Protein AF-A0A2S9FX11-F1 (afdb_monomer)

Secondary structure (DSSP, 8-state):
--TT-HHHHHHHHHHHHT---TTS---S-EEE-S---GGGHHHHHHHHHTTS-TTS-EEE----SHHHHHHHHHTT--EE--S--

Nearest PDB structures (foldseek):
  4q8n-assembly1_A-2  TM=8.844E-01  e=2.273E-07  Zymomonas mobilis subsp. mobilis ZM4 = ATCC 31821
  4q8q-assembly1_A-2  TM=8.819E-01  e=2.428E-07  Zymomonas mobilis subsp. mobilis ZM4 = ATCC 31821
  5i03-assembly1_A-2  TM=8.853E-01  e=3.378E-07  Zymomonas mobilis subsp. mobilis ZM4 = ATCC 31821
  2pot-assembly1_A-2  TM=8.870E-01  e=1.266E-06  Zymomonas mobilis
  3bll-assembly1_A-2  TM=9.072E-01  e=2.619E-06  Zymomonas mobilis

Foldseek 3Di:
DQALDLVSLLVVLLVQVPDADPVRDGDQAEEDDDDDDLVRLLVSLLSNQVNHDLNHAYEYEEDADPVSVVSNVVSPHDHYDYPHD

Radius of gyration: 12.81 Å; Cα contacts (8 Å, |Δi|>4): 131; chains: 1; bounding box: 21×23×39 Å

Structure (mmCIF, N/CA/C/O backbone):
data_AF-A0A2S9FX11-F1
#
_entry.id   AF-A0A2S9FX11-F1
#
loop_
_atom_site.group_PDB
_atom_site.id
_atom_site.type_symbol
_atom_site.label_atom_id
_atom_site.label_alt_id
_atom_site.label_comp_id
_atom_site.label_asym_id
_atom_site.label_entity_id
_atom_site.label_seq_id
_atom_site.pdbx_PDB_ins_code
_atom_site.Cartn_x
_atom_site.Cartn_y
_atom_site.Cartn_z
_atom_site.occupancy
_atom_site.B_iso_or_equiv
_atom_site.auth_seq_id
_atom_site.auth_comp_id
_atom_site.auth_asym_id
_atom_site.auth_atom_id
_atom_site.pdbx_PDB_model_num
ATOM 1 N N . GLN A 1 1 ? 0.854 8.540 -1.429 1.00 80.75 1 GLN A N 1
ATOM 2 C CA . GLN A 1 1 ? 0.776 9.077 -0.046 1.00 80.75 1 GLN A CA 1
ATOM 3 C C . GLN A 1 1 ? -0.345 10.112 0.009 1.00 80.75 1 GLN A C 1
ATOM 5 O O . GLN A 1 1 ? -0.607 10.725 -1.012 1.00 80.75 1 GLN A O 1
ATOM 10 N N . GLY A 1 2 ? -1.006 10.290 1.154 1.00 91.88 2 GLY A N 1
ATOM 11 C CA . GLY A 1 2 ? -2.202 11.143 1.293 1.00 91.88 2 GLY A CA 1
ATOM 12 C C . 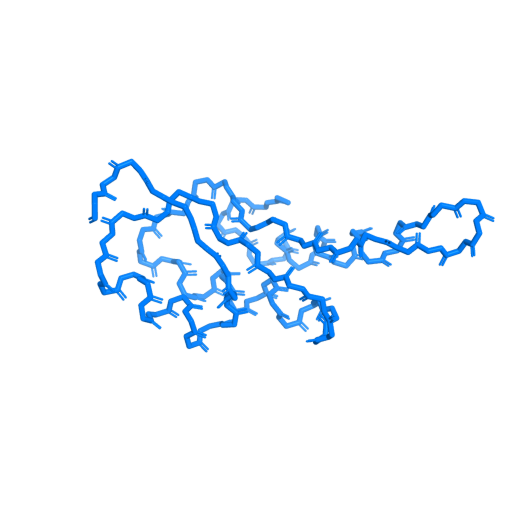GLY A 1 2 ? -2.701 11.260 2.739 1.00 91.88 2 GLY A C 1
ATOM 13 O O . GLY A 1 2 ? -3.857 11.589 2.969 1.00 91.88 2 GLY A O 1
ATOM 14 N N . ALA A 1 3 ? -1.833 10.945 3.713 1.00 91.38 3 ALA A N 1
ATOM 15 C CA . ALA A 1 3 ? -2.149 10.890 5.143 1.00 91.38 3 ALA A CA 1
ATOM 16 C C . ALA A 1 3 ? -3.486 10.169 5.423 1.00 91.38 3 ALA A C 1
ATOM 18 O O . ALA A 1 3 ? -3.649 9.022 5.002 1.00 91.38 3 ALA A O 1
ATOM 19 N N . GLN A 1 4 ? -4.414 10.838 6.106 1.00 91.62 4 GLN A N 1
ATOM 20 C CA . GLN A 1 4 ? -5.722 10.319 6.518 1.00 91.62 4 GLN A CA 1
ATOM 21 C C . GLN A 1 4 ? -6.854 10.709 5.546 1.00 91.62 4 GLN A C 1
ATOM 23 O O . GLN A 1 4 ? -8.025 10.501 5.846 1.00 91.62 4 GLN A O 1
ATOM 28 N N . TYR A 1 5 ? -6.524 11.326 4.407 1.00 94.25 5 TYR A N 1
ATOM 29 C CA . TYR A 1 5 ? -7.498 11.950 3.513 1.00 94.25 5 TYR A CA 1
ATOM 30 C C . TYR A 1 5 ? -7.792 11.041 2.316 1.00 94.25 5 TYR A C 1
ATOM 32 O O . TYR A 1 5 ? -6.885 10.700 1.552 1.00 94.25 5 TYR A O 1
ATOM 40 N N . GLU A 1 6 ? -9.053 10.631 2.164 1.00 95.62 6 GLU A N 1
ATOM 41 C CA . GLU A 1 6 ? -9.484 9.696 1.115 1.00 95.62 6 GLU A CA 1
ATOM 42 C C . GLU A 1 6 ? -9.180 10.216 -0.292 1.00 95.62 6 GLU A C 1
ATOM 44 O O . GLU A 1 6 ? -8.608 9.500 -1.114 1.00 95.62 6 GLU A O 1
ATOM 49 N N . ASP A 1 7 ? -9.531 11.471 -0.561 1.00 98.00 7 ASP A N 1
ATOM 50 C CA . ASP A 1 7 ? -9.327 12.124 -1.850 1.00 98.00 7 ASP A CA 1
ATOM 51 C C . ASP A 1 7 ? -7.845 12.127 -2.243 1.00 98.00 7 ASP A C 1
ATOM 53 O O . ASP A 1 7 ? -7.493 11.689 -3.341 1.00 98.00 7 ASP A O 1
ATOM 57 N N . LEU A 1 8 ? -6.965 12.510 -1.314 1.00 97.25 8 LEU A N 1
ATOM 58 C CA . LEU A 1 8 ? -5.521 12.516 -1.541 1.00 97.25 8 LEU A CA 1
ATOM 59 C C . LEU A 1 8 ? -4.958 11.099 -1.697 1.00 97.25 8 LEU A C 1
ATOM 61 O O . LEU A 1 8 ? -4.058 10.878 -2.509 1.00 97.25 8 LEU A O 1
ATOM 65 N N . ARG A 1 9 ? -5.474 10.117 -0.945 1.00 97.00 9 ARG A N 1
ATOM 66 C CA . ARG A 1 9 ? -5.067 8.707 -1.064 1.00 97.00 9 ARG A CA 1
ATOM 67 C C . ARG A 1 9 ? -5.419 8.140 -2.435 1.00 97.00 9 ARG A C 1
ATOM 69 O O . ARG A 1 9 ? -4.538 7.571 -3.080 1.00 97.00 9 ARG A O 1
ATOM 76 N N . ARG A 1 10 ? -6.657 8.340 -2.894 1.00 98.00 10 ARG A N 1
ATOM 77 C CA . ARG A 1 10 ? -7.119 7.886 -4.213 1.00 98.00 10 ARG A CA 1
ATOM 78 C C . ARG A 1 10 ? -6.387 8.598 -5.341 1.00 98.00 10 ARG A C 1
ATOM 80 O O . ARG A 1 10 ? -5.920 7.945 -6.268 1.00 98.00 10 ARG A O 1
ATOM 87 N N . GLN A 1 11 ? -6.225 9.919 -5.241 1.00 98.38 11 GLN A N 1
ATOM 88 C CA . GLN A 1 11 ? -5.476 10.697 -6.227 1.00 98.38 11 GLN A CA 1
ATOM 89 C C . GLN A 1 11 ? -4.037 10.187 -6.357 1.00 98.38 11 GLN A C 1
ATOM 91 O O . GLN A 1 11 ? -3.552 9.988 -7.469 1.00 98.38 11 GLN A O 1
ATOM 96 N N . ALA A 1 12 ? -3.362 9.940 -5.233 1.00 97.56 12 ALA A N 1
ATOM 97 C CA . ALA A 1 12 ? -2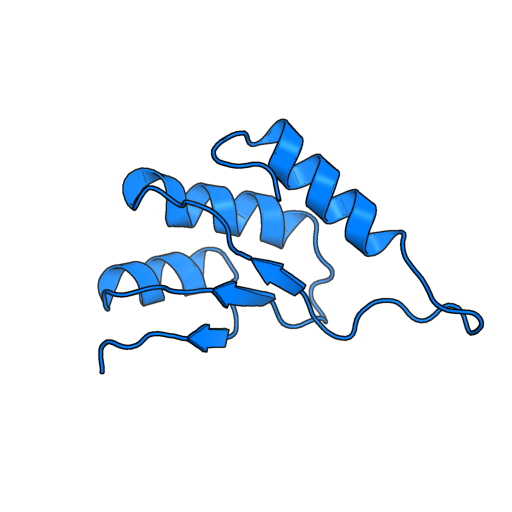.005 9.414 -5.254 1.00 97.56 12 ALA A CA 1
ATOM 98 C C . ALA A 1 12 ? -1.933 7.996 -5.838 1.00 97.56 12 ALA A C 1
ATOM 100 O O . ALA A 1 12 ? -0.996 7.709 -6.575 1.00 97.56 12 ALA A O 1
ATOM 101 N N . ALA A 1 13 ? -2.895 7.120 -5.526 1.00 97.75 13 ALA A N 1
ATOM 102 C CA . ALA A 1 13 ? -2.944 5.768 -6.080 1.00 97.75 13 ALA A CA 1
ATOM 103 C C . ALA A 1 13 ? -3.108 5.795 -7.608 1.00 97.75 13 ALA A C 1
ATOM 105 O O . ALA A 1 13 ? -2.277 5.229 -8.312 1.00 97.75 13 ALA A O 1
ATOM 106 N N . ARG A 1 14 ? -4.086 6.553 -8.122 1.00 98.12 14 ARG A N 1
ATOM 107 C CA . ARG A 1 14 ? -4.294 6.736 -9.570 1.00 98.12 14 ARG A CA 1
ATOM 108 C C . ARG A 1 14 ? -3.052 7.289 -10.261 1.00 98.12 14 ARG A C 1
ATOM 110 O O . ARG A 1 14 ? -2.599 6.721 -11.248 1.00 98.12 14 ARG A O 1
ATOM 117 N N . GLY A 1 15 ? -2.437 8.325 -9.689 1.00 98.12 15 GLY A N 1
ATOM 118 C CA . GLY A 1 15 ? -1.210 8.900 -10.241 1.00 98.12 15 GLY A CA 1
ATOM 119 C C . GLY A 1 15 ? -0.058 7.893 -10.335 1.00 98.12 15 GLY A C 1
ATOM 120 O O . GLY A 1 15 ? 0.713 7.945 -11.284 1.00 98.12 15 GLY A O 1
ATOM 121 N N . LEU A 1 16 ? 0.047 6.937 -9.403 1.00 97.50 16 LEU A N 1
ATOM 122 C CA . LEU A 1 16 ? 1.048 5.867 -9.490 1.00 97.50 16 LEU A CA 1
ATOM 123 C C . LEU A 1 16 ? 0.754 4.870 -10.620 1.00 97.50 16 LEU A C 1
ATOM 125 O O . LEU A 1 16 ? 1.696 4.340 -11.201 1.00 97.50 16 LEU A O 1
ATOM 129 N N . THR A 1 17 ? -0.518 4.612 -10.935 1.00 96.75 17 THR A N 1
ATOM 130 C CA . THR A 1 17 ? -0.901 3.713 -12.042 1.00 96.75 17 THR A CA 1
ATOM 131 C C . THR A 1 17 ? -0.646 4.310 -13.427 1.00 96.75 17 THR A C 1
ATOM 133 O O . THR A 1 17 ? -0.515 3.569 -14.394 1.00 96.75 17 THR A O 1
ATOM 136 N N . GLU A 1 18 ? -0.533 5.637 -13.523 1.00 97.50 18 GLU A N 1
ATOM 137 C CA . GLU A 1 18 ? -0.240 6.349 -14.774 1.00 97.50 18 GLU A CA 1
ATOM 138 C C . GLU A 1 18 ? 1.262 6.388 -15.110 1.00 97.50 18 GLU A C 1
ATOM 140 O O . GLU A 1 18 ? 1.639 6.719 -16.235 1.00 97.50 18 GLU A O 1
ATOM 145 N N . ILE A 1 19 ? 2.134 6.064 -14.150 1.00 97.69 19 ILE A N 1
ATOM 146 C CA . ILE A 1 19 ? 3.586 6.079 -14.344 1.00 97.69 19 ILE A CA 1
ATOM 147 C C . ILE A 1 19 ? 4.023 4.777 -15.013 1.00 97.69 19 ILE A C 1
ATOM 149 O O . ILE A 1 19 ? 3.796 3.688 -14.486 1.00 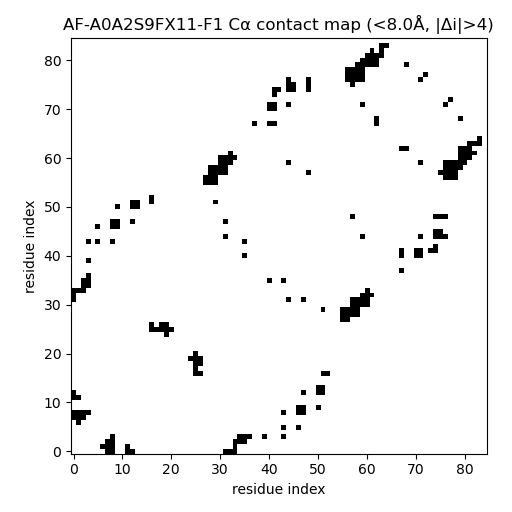97.69 19 ILE A O 1
ATOM 153 N N . VAL A 1 20 ? 4.719 4.914 -16.140 1.00 97.62 20 VAL A N 1
ATOM 154 C CA . VAL A 1 20 ? 5.303 3.807 -16.901 1.00 97.62 20 VAL A CA 1
ATOM 155 C C . VAL A 1 20 ? 6.737 4.125 -17.323 1.00 97.62 20 VAL A C 1
ATOM 157 O O . VAL A 1 20 ? 7.126 5.294 -17.412 1.00 97.62 20 VAL A O 1
ATOM 160 N N . ASP A 1 21 ? 7.527 3.087 -17.575 1.00 96.88 21 ASP A N 1
ATOM 161 C CA . ASP A 1 21 ? 8.856 3.200 -18.170 1.00 96.88 21 ASP A CA 1
ATOM 162 C C . ASP A 1 21 ? 8.810 3.403 -19.701 1.00 96.88 21 ASP A C 1
ATOM 164 O O . ASP A 1 21 ? 7.756 3.630 -20.300 1.00 96.88 21 ASP A O 1
ATOM 168 N N . ALA A 1 22 ? 9.977 3.355 -20.353 1.00 96.94 22 ALA A N 1
ATOM 169 C CA . ALA A 1 22 ? 10.100 3.554 -21.800 1.00 96.94 22 ALA A CA 1
ATOM 170 C C . ALA A 1 22 ? 9.423 2.452 -22.638 1.00 96.94 22 ALA A C 1
ATOM 172 O O . ALA A 1 22 ? 9.054 2.709 -23.786 1.00 96.94 22 ALA A O 1
ATOM 173 N N . ASP A 1 23 ? 9.244 1.263 -22.063 1.00 97.00 23 ASP A N 1
ATOM 174 C CA . ASP A 1 23 ? 8.606 0.104 -22.687 1.00 97.00 23 ASP A CA 1
ATOM 175 C C . ASP A 1 23 ? 7.111 0.008 -22.317 1.00 97.00 23 ASP A C 1
ATOM 177 O O . ASP A 1 23 ? 6.420 -0.950 -22.680 1.00 97.00 23 ASP A O 1
ATOM 181 N N . GLY A 1 24 ? 6.587 1.016 -21.610 1.00 95.75 24 GLY A N 1
ATOM 182 C CA . GLY A 1 24 ? 5.193 1.098 -21.191 1.00 95.75 24 GLY A CA 1
ATOM 183 C C . GLY A 1 24 ? 4.852 0.213 -19.992 1.00 95.75 24 GLY A C 1
ATOM 184 O O . GLY A 1 24 ? 3.671 -0.037 -19.753 1.00 95.75 24 GLY A O 1
ATOM 185 N N . GLN A 1 25 ? 5.845 -0.275 -19.244 1.00 95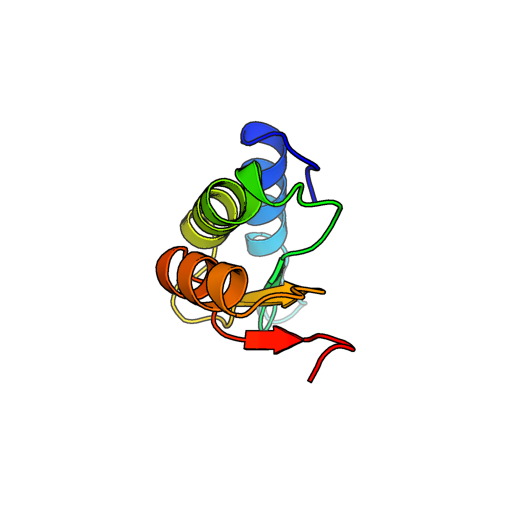.56 25 GLN A N 1
ATOM 186 C CA . GLN A 1 25 ? 5.619 -1.079 -18.046 1.00 95.56 25 GLN A CA 1
ATOM 187 C C . GLN A 1 25 ? 5.467 -0.187 -16.812 1.00 95.56 25 GLN A C 1
ATOM 189 O O . GLN A 1 25 ? 6.270 0.715 -16.572 1.00 95.56 25 GLN A O 1
ATOM 194 N N . GLY A 1 26 ? 4.416 -0.438 -16.031 1.00 96.75 26 GLY A N 1
ATOM 195 C CA . GLY A 1 26 ? 4.209 0.195 -14.729 1.00 96.75 26 GLY A CA 1
ATOM 196 C C . GLY A 1 26 ? 4.993 -0.498 -13.612 1.00 96.75 26 GLY A C 1
ATOM 197 O O . GLY A 1 26 ? 5.782 -1.410 -13.847 1.00 96.75 26 GLY A O 1
ATOM 198 N N . PHE A 1 27 ? 4.738 -0.093 -12.369 1.00 97.56 27 PHE A N 1
ATOM 199 C CA . PHE A 1 27 ? 5.356 -0.727 -11.205 1.00 97.56 27 PHE A CA 1
ATOM 200 C C . PHE A 1 27 ? 4.979 -2.214 -11.064 1.00 97.56 27 PHE A C 1
ATOM 202 O O . PHE A 1 27 ? 3.867 -2.646 -11.382 1.00 97.56 27 PHE A O 1
ATOM 209 N N . ASP A 1 28 ? 5.902 -2.999 -10.507 1.00 97.44 28 ASP A N 1
ATOM 210 C CA . ASP A 1 28 ? 5.677 -4.416 -10.192 1.00 97.44 28 ASP A CA 1
ATOM 211 C C . ASP A 1 28 ? 4.836 -4.635 -8.931 1.00 97.44 28 ASP A C 1
ATOM 213 O O . ASP A 1 28 ? 4.376 -5.745 -8.689 1.00 97.44 28 ASP A O 1
ATOM 217 N N . GLY A 1 29 ? 4.620 -3.588 -8.137 1.00 97.56 29 GLY A N 1
ATOM 218 C CA . GLY A 1 29 ? 3.845 -3.619 -6.904 1.00 97.56 29 GLY A CA 1
ATOM 219 C C . GLY A 1 29 ? 3.788 -2.246 -6.246 1.00 97.56 29 GLY A C 1
ATOM 220 O O . GLY A 1 29 ? 4.510 -1.323 -6.632 1.00 97.56 29 GLY A O 1
ATOM 221 N N . TYR A 1 30 ? 2.932 -2.110 -5.237 1.00 98.00 30 TYR A N 1
ATOM 222 C CA . TYR A 1 30 ? 2.628 -0.820 -4.625 1.00 98.00 30 TYR A CA 1
ATOM 223 C C . TYR A 1 30 ? 2.741 -0.873 -3.104 1.00 98.00 30 TYR A C 1
ATOM 225 O O . TYR A 1 30 ? 2.115 -1.698 -2.443 1.00 98.00 30 TYR A O 1
ATOM 233 N N . GLY A 1 31 ? 3.519 0.051 -2.539 1.00 96.31 31 GLY A N 1
ATOM 234 C CA . GLY A 1 31 ? 3.625 0.235 -1.093 1.00 96.31 31 GLY A CA 1
ATOM 235 C C . GLY A 1 31 ? 2.522 1.142 -0.543 1.00 96.31 31 GLY A C 1
ATOM 236 O O . GLY A 1 31 ? 2.361 2.283 -0.985 1.00 96.31 31 GLY A O 1
ATOM 237 N N . ILE A 1 32 ? 1.807 0.671 0.473 1.00 94.62 32 ILE A N 1
ATOM 238 C CA . ILE A 1 32 ? 0.830 1.431 1.251 1.00 94.62 32 ILE A CA 1
ATOM 239 C C . ILE A 1 32 ? 1.491 1.791 2.579 1.00 94.62 32 ILE A C 1
ATOM 241 O O . ILE A 1 32 ? 1.731 0.937 3.419 1.00 94.62 32 ILE A O 1
ATOM 245 N N . GLY A 1 33 ? 1.816 3.066 2.773 1.00 89.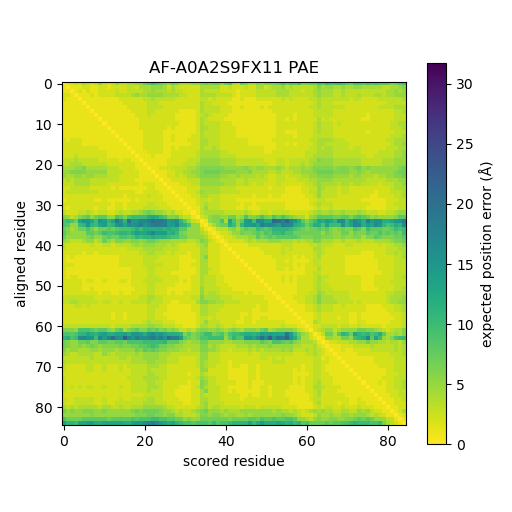81 33 GLY A N 1
ATOM 246 C CA . GLY A 1 33 ? 2.447 3.536 4.008 1.00 89.81 33 GLY A CA 1
ATOM 247 C C . GLY A 1 33 ? 2.056 4.965 4.351 1.00 89.81 33 GLY A C 1
ATOM 248 O O . GLY A 1 33 ? 1.210 5.566 3.684 1.00 89.81 33 GLY A O 1
ATOM 249 N N . GLY A 1 34 ? 2.733 5.534 5.349 1.00 80.94 34 GLY A N 1
ATOM 250 C CA . GLY A 1 34 ? 2.488 6.886 5.865 1.00 80.94 34 GLY A CA 1
ATOM 251 C C . GLY A 1 34 ? 1.405 6.906 6.939 1.00 80.94 34 GLY A C 1
ATOM 252 O O . GLY A 1 34 ? 0.385 6.254 6.758 1.00 80.94 34 GLY A O 1
ATOM 253 N N . ALA A 1 35 ? 1.663 7.653 8.022 1.00 59.75 35 ALA A N 1
ATOM 254 C CA . ALA A 1 35 ? 0.966 7.629 9.314 1.00 59.75 35 ALA A CA 1
ATOM 255 C C . ALA A 1 35 ? -0.514 7.218 9.233 1.00 59.75 35 ALA A C 1
ATOM 257 O O . ALA A 1 35 ? -1.391 8.032 8.939 1.00 59.75 35 ALA A O 1
ATOM 258 N N . LEU A 1 36 ? -0.744 5.931 9.485 1.00 68.62 36 LEU A N 1
ATOM 259 C CA . LEU A 1 36 ? -2.053 5.332 9.667 1.00 68.62 36 LEU A CA 1
ATOM 260 C C . LEU A 1 36 ? -2.316 5.345 11.169 1.00 68.62 36 LEU A C 1
ATOM 262 O O . LEU A 1 36 ? -1.660 4.642 11.933 1.00 68.62 36 LEU A O 1
ATOM 266 N N . GLU A 1 37 ? -3.256 6.165 11.616 1.00 74.12 37 GLU A N 1
ATOM 267 C CA . GLU A 1 37 ? -3.886 5.884 12.908 1.00 74.12 37 GLU A CA 1
ATOM 268 C C . GLU A 1 37 ? -4.623 4.554 12.766 1.00 74.12 37 GLU A C 1
ATOM 270 O O . GLU A 1 37 ? -5.329 4.360 11.776 1.00 74.12 37 GLU A O 1
ATOM 275 N N . LYS A 1 38 ? -4.484 3.650 13.742 1.00 72.44 38 LYS A N 1
ATOM 276 C CA . LYS A 1 38 ? -5.088 2.306 13.681 1.00 72.44 38 LYS A CA 1
ATOM 277 C C . LYS A 1 38 ? -6.553 2.305 13.259 1.00 72.44 38 LYS A C 1
ATOM 279 O O . LYS A 1 38 ? -6.967 1.477 12.461 1.00 72.44 38 LYS A O 1
ATOM 284 N N . GLN A 1 39 ? -7.321 3.270 13.763 1.00 79.31 39 GLN A N 1
ATOM 285 C CA . GLN A 1 39 ? -8.754 3.399 13.482 1.00 79.31 39 GLN A CA 1
ATOM 286 C C . GLN A 1 39 ? -9.059 3.580 11.986 1.00 79.31 39 GLN A C 1
ATOM 288 O O . GLN A 1 39 ? -10.139 3.213 11.534 1.00 79.31 39 GLN A O 1
ATOM 293 N N . ASN A 1 40 ? -8.101 4.098 11.216 1.00 86.06 40 ASN A N 1
ATOM 294 C CA . ASN A 1 40 ? -8.252 4.391 9.796 1.00 86.06 40 ASN A CA 1
ATOM 295 C C . ASN A 1 40 ? -7.464 3.431 8.899 1.00 86.06 40 ASN A C 1
ATOM 297 O O . ASN A 1 40 ? -7.463 3.615 7.682 1.00 86.06 40 ASN A O 1
ATOM 301 N N . LEU A 1 41 ? -6.812 2.407 9.461 1.00 89.94 41 LEU A N 1
ATOM 302 C CA . LEU A 1 41 ? -5.983 1.479 8.697 1.00 89.94 41 LEU A CA 1
ATOM 303 C C . LEU A 1 41 ? -6.794 0.785 7.596 1.00 89.94 41 LEU A C 1
ATOM 305 O O . LEU A 1 41 ? -6.484 0.956 6.419 1.00 89.94 41 LEU A O 1
ATOM 309 N N . ALA A 1 42 ? -7.860 0.067 7.959 1.00 91.44 42 ALA A N 1
ATOM 310 C CA . ALA A 1 42 ? -8.667 -0.675 6.990 1.00 91.44 42 ALA A CA 1
ATOM 311 C C . ALA A 1 42 ? -9.348 0.233 5.941 1.00 91.44 42 ALA A C 1
ATOM 313 O O . ALA A 1 42 ? -9.218 -0.061 4.752 1.00 91.44 42 ALA A O 1
ATOM 314 N N . PRO A 1 43 ? -9.984 1.370 6.306 1.00 93.88 43 PRO A N 1
ATOM 315 C CA . PRO A 1 43 ? -10.508 2.312 5.317 1.00 93.88 43 PRO A CA 1
ATOM 316 C C . PRO A 1 43 ? -9.449 2.806 4.327 1.00 93.88 43 PRO A C 1
ATOM 318 O O . PRO A 1 43 ? -9.679 2.772 3.121 1.00 93.88 43 PRO A O 1
ATOM 321 N N . ILE A 1 44 ? -8.266 3.208 4.805 1.00 94.50 44 ILE A N 1
ATOM 322 C CA . ILE A 1 44 ? -7.207 3.731 3.934 1.00 94.50 44 ILE A CA 1
ATOM 323 C C . ILE A 1 44 ? -6.657 2.649 3.009 1.00 94.50 44 ILE A C 1
ATOM 325 O O . ILE A 1 44 ? -6.455 2.916 1.821 1.00 94.50 44 ILE A O 1
ATOM 329 N N . VAL A 1 45 ? -6.423 1.441 3.528 1.00 95.12 45 VAL A N 1
ATOM 330 C CA . VAL A 1 45 ? -5.994 0.299 2.713 1.00 95.12 45 VAL A CA 1
ATOM 331 C C . VAL A 1 45 ? -7.044 0.002 1.648 1.00 95.12 45 VAL A C 1
ATOM 333 O O . VAL A 1 45 ? -6.676 -0.134 0.486 1.00 95.12 45 VAL A O 1
ATOM 336 N N . GLY A 1 46 ? -8.331 0.004 1.996 1.00 96.25 46 GLY A N 1
ATOM 337 C CA . GLY A 1 46 ? -9.419 -0.226 1.046 1.00 96.25 46 GLY A CA 1
ATOM 338 C C . GLY A 1 46 ? -9.498 0.845 -0.044 1.00 96.25 46 GLY A C 1
ATOM 339 O O . GLY A 1 46 ? -9.585 0.520 -1.228 1.00 96.25 46 GLY A O 1
ATOM 340 N N . TRP A 1 47 ? -9.402 2.128 0.320 1.00 97.25 47 TRP A N 1
ATOM 341 C CA . TRP A 1 47 ? -9.403 3.224 -0.655 1.00 97.25 47 TRP A CA 1
ATOM 342 C C . TRP A 1 47 ? -8.257 3.096 -1.646 1.00 97.25 47 TRP A C 1
ATOM 344 O O . TRP A 1 47 ? -8.484 3.193 -2.8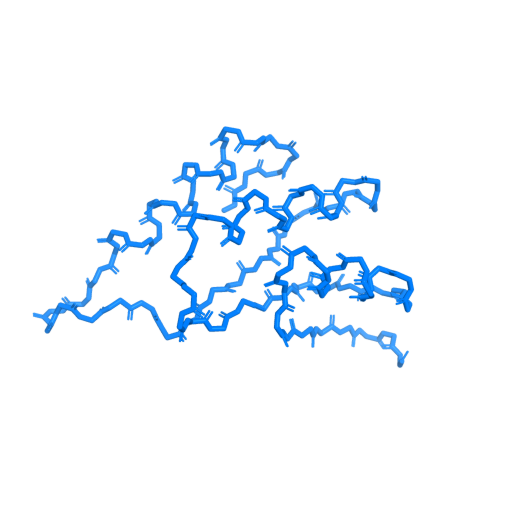47 1.00 97.25 47 TRP A O 1
ATOM 354 N N . VAL A 1 48 ? -7.040 2.851 -1.154 1.00 96.94 48 VAL A N 1
ATOM 355 C CA . VAL A 1 48 ? -5.864 2.697 -2.013 1.00 96.94 48 VAL A CA 1
ATOM 356 C C . VAL A 1 48 ? -5.995 1.441 -2.870 1.00 96.94 48 VAL A C 1
ATOM 358 O O . VAL A 1 48 ? -5.863 1.532 -4.084 1.00 96.94 48 VAL A O 1
ATOM 361 N N . SER A 1 49 ? -6.319 0.295 -2.271 1.00 96.44 49 SER A N 1
ATOM 362 C CA . SER A 1 49 ? -6.405 -0.991 -2.973 1.00 96.44 49 SER A CA 1
ATOM 363 C C . SER A 1 49 ? -7.463 -0.990 -4.074 1.00 96.44 49 SER A C 1
ATOM 365 O O . SER A 1 49 ? -7.238 -1.611 -5.105 1.00 96.44 49 SER A O 1
ATOM 367 N N . SER A 1 50 ? -8.567 -0.251 -3.901 1.00 97.38 50 SER A N 1
ATOM 368 C CA . SER A 1 50 ? -9.621 -0.119 -4.922 1.00 97.38 50 SER A CA 1
ATOM 369 C C . SER A 1 50 ? -9.202 0.652 -6.179 1.00 97.38 50 SER A C 1
ATOM 371 O O . SER A 1 50 ? -9.873 0.562 -7.201 1.00 97.38 50 SER A O 1
ATOM 373 N N . GLU A 1 51 ? -8.121 1.428 -6.103 1.00 98.00 51 GLU A N 1
ATOM 374 C CA . GLU A 1 51 ? -7.594 2.217 -7.223 1.00 98.00 51 GLU A CA 1
ATOM 375 C C . GLU A 1 51 ? -6.382 1.545 -7.886 1.00 98.00 51 GLU A C 1
ATOM 377 O O . GLU A 1 51 ? -5.882 2.045 -8.892 1.00 98.00 51 GLU A O 1
ATOM 382 N N . LEU A 1 52 ? -5.874 0.451 -7.310 1.00 97.69 52 LEU A N 1
ATOM 383 C CA . LEU A 1 52 ? -4.690 -0.252 -7.793 1.00 97.69 52 LEU A CA 1
ATOM 384 C C . LEU A 1 52 ? -5.074 -1.488 -8.626 1.00 97.69 52 LEU A C 1
ATOM 386 O O . LEU A 1 52 ? -6.121 -2.087 -8.378 1.00 97.69 52 LEU A O 1
ATOM 390 N N . PRO A 1 53 ? -4.230 -1.905 -9.588 1.00 96.69 53 PRO A N 1
ATOM 391 C CA . PRO A 1 53 ? -4.463 -3.117 -10.370 1.00 96.69 53 PRO A CA 1
ATOM 392 C C . PRO A 1 53 ? -4.550 -4.370 -9.487 1.00 96.69 53 PRO A C 1
ATOM 394 O O . PRO A 1 53 ? -3.714 -4.570 -8.606 1.00 96.69 53 PRO A O 1
ATOM 397 N N . GLU A 1 54 ? -5.538 -5.232 -9.741 1.00 96.12 54 GLU A N 1
ATOM 398 C CA . GLU A 1 54 ? -5.757 -6.462 -8.960 1.00 96.12 54 GLU A CA 1
ATOM 399 C C . GLU A 1 54 ? -4.638 -7.501 -9.128 1.00 96.12 54 GLU A C 1
ATOM 401 O O . GLU A 1 54 ? -4.443 -8.347 -8.258 1.00 96.12 54 GLU A O 1
ATOM 406 N N . ASP A 1 55 ? -3.898 -7.447 -10.235 1.00 96.12 55 ASP A N 1
ATOM 407 C CA . ASP A 1 55 ? -2.808 -8.363 -10.573 1.00 96.12 55 ASP A CA 1
ATOM 408 C C . ASP A 1 55 ? -1.447 -7.932 -10.001 1.00 96.12 55 ASP A C 1
ATOM 410 O O . ASP A 1 55 ? -0.432 -8.588 -10.256 1.00 96.12 55 ASP A O 1
ATOM 414 N N . LYS A 1 56 ? -1.405 -6.841 -9.223 1.00 97.69 56 LYS A N 1
ATOM 415 C CA . 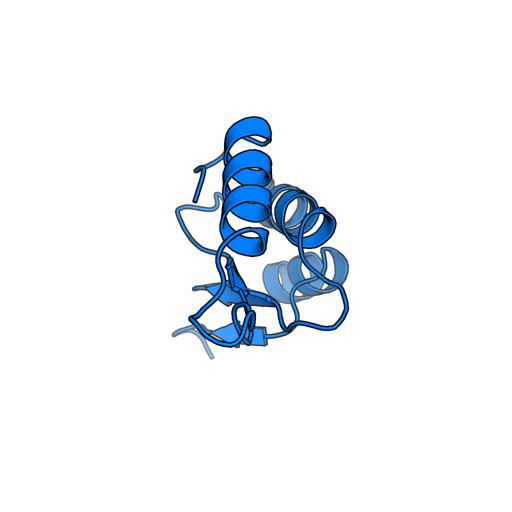LYS A 1 56 ? -0.181 -6.295 -8.631 1.00 97.69 56 LYS A CA 1
ATOM 416 C C . LYS A 1 56 ? -0.218 -6.382 -7.100 1.00 97.69 56 LYS A C 1
ATOM 418 O O . LYS A 1 56 ? -1.200 -5.965 -6.489 1.00 97.69 56 LYS A O 1
ATOM 423 N N . PRO A 1 57 ? 0.858 -6.865 -6.452 1.00 97.88 57 PRO A N 1
ATOM 424 C CA . PRO A 1 57 ? 0.920 -6.971 -5.002 1.00 97.88 57 PRO A CA 1
ATOM 425 C C . PRO A 1 57 ? 0.902 -5.598 -4.320 1.00 97.88 57 PRO A C 1
ATOM 427 O O . PRO A 1 57 ? 1.585 -4.653 -4.734 1.00 97.88 57 PRO A O 1
ATOM 430 N N . ARG A 1 58 ? 0.163 -5.523 -3.214 1.00 97.75 58 ARG A N 1
ATOM 431 C CA . ARG A 1 58 ? 0.033 -4.366 -2.325 1.00 97.75 58 ARG A CA 1
ATOM 432 C C . ARG A 1 58 ? 0.731 -4.667 -1.003 1.00 97.75 58 ARG A C 1
ATOM 434 O O . ARG A 1 58 ? 0.336 -5.569 -0.265 1.00 97.75 58 ARG A O 1
ATOM 441 N N . HIS A 1 59 ? 1.792 -3.925 -0.711 1.00 96.38 59 HIS A N 1
ATOM 442 C CA . HIS A 1 59 ? 2.606 -4.104 0.488 1.00 96.38 59 HIS A CA 1
ATOM 443 C C . HIS A 1 59 ? 2.240 -3.064 1.544 1.00 96.38 59 HIS A C 1
ATOM 445 O O . HIS A 1 59 ? 2.443 -1.871 1.320 1.00 96.38 59 HIS A O 1
ATOM 451 N N . LEU A 1 60 ? 1.705 -3.488 2.686 1.00 94.06 60 LEU A N 1
ATOM 452 C CA . LEU A 1 60 ? 1.376 -2.590 3.788 1.00 94.06 60 LEU A CA 1
ATOM 453 C C . LEU A 1 60 ? 2.577 -2.427 4.726 1.00 94.06 60 LEU A C 1
ATOM 455 O O . LEU A 1 60 ? 3.011 -3.382 5.368 1.00 94.06 60 LEU A O 1
ATOM 459 N N . LEU A 1 61 ? 3.074 -1.191 4.798 1.00 92.25 61 LEU A N 1
ATOM 460 C CA . LEU A 1 61 ? 4.300 -0.823 5.499 1.00 92.25 61 LEU A CA 1
ATOM 461 C C . LEU A 1 61 ? 4.062 -0.602 6.998 1.00 92.25 61 LEU A C 1
ATOM 463 O O . LEU A 1 61 ? 3.311 0.305 7.370 1.00 92.25 61 LEU A O 1
ATOM 467 N N . GLY A 1 62 ? 4.777 -1.347 7.843 1.00 85.31 62 GLY A N 1
ATOM 468 C CA . GLY A 1 62 ? 4.876 -1.080 9.283 1.00 85.31 62 GLY A CA 1
ATOM 469 C C . GLY A 1 62 ? 3.592 -1.313 10.089 1.00 85.31 62 GLY A C 1
ATOM 470 O O . GLY A 1 62 ? 3.223 -0.466 10.906 1.00 85.31 62 GLY A O 1
ATOM 471 N N . ILE A 1 63 ? 2.917 -2.448 9.885 1.00 80.31 63 ILE A N 1
ATOM 472 C CA . ILE A 1 63 ? 1.833 -2.907 10.781 1.00 80.31 63 ILE A CA 1
ATOM 473 C C . ILE A 1 63 ? 2.432 -3.466 12.062 1.00 80.31 63 ILE A C 1
ATOM 475 O O . ILE A 1 63 ? 3.559 -3.918 11.993 1.00 80.31 63 ILE A O 1
ATOM 479 N N . SER A 1 64 ? 1.738 -3.497 13.204 1.00 70.50 64 SER A N 1
ATOM 480 C CA . SER A 1 64 ? 2.339 -4.038 14.441 1.00 70.50 64 SER A CA 1
ATOM 481 C C . SER A 1 64 ? 1.505 -5.025 15.241 1.00 70.50 64 SER A C 1
ATOM 483 O O . SER A 1 64 ? 2.057 -5.657 16.137 1.00 70.50 64 SER A O 1
ATOM 485 N N . GLU A 1 65 ? 0.209 -5.174 14.964 1.00 84.38 65 GLU A N 1
ATOM 486 C CA . GLU A 1 65 ? -0.652 -6.065 15.746 1.00 84.38 65 GLU A CA 1
ATOM 487 C C . GLU A 1 65 ? -1.366 -7.108 14.880 1.00 84.38 65 GLU A C 1
ATOM 489 O O . GLU A 1 65 ? -1.727 -6.812 13.739 1.00 84.38 65 GLU A O 1
ATOM 494 N N . PRO A 1 66 ? -1.608 -8.324 15.412 1.00 86.12 66 PRO A N 1
ATOM 495 C CA . PRO A 1 66 ? -2.298 -9.380 14.674 1.00 86.12 66 PRO A CA 1
ATOM 496 C C . PRO A 1 66 ? -3.681 -8.975 14.150 1.00 86.12 66 PRO A C 1
ATOM 498 O O . PRO A 1 66 ? -4.036 -9.340 13.035 1.00 86.12 66 PRO A O 1
ATOM 501 N N . ASP A 1 67 ? -4.451 -8.196 14.911 1.00 87.56 67 ASP A N 1
ATOM 502 C CA . ASP A 1 67 ? -5.788 -7.759 14.483 1.00 87.56 67 ASP A CA 1
ATOM 503 C C . ASP A 1 67 ? -5.716 -6.793 13.287 1.00 87.56 67 ASP A C 1
ATOM 505 O O . ASP A 1 67 ? -6.532 -6.878 12.366 1.00 87.56 67 ASP A O 1
ATOM 509 N N . ASP A 1 68 ? -4.691 -5.932 13.252 1.00 87.81 68 ASP A N 1
ATOM 510 C CA . ASP A 1 68 ? -4.440 -5.018 12.133 1.00 87.81 68 ASP A CA 1
ATOM 511 C C . ASP A 1 68 ? -4.086 -5.795 10.856 1.00 87.81 68 ASP A C 1
ATOM 513 O O . ASP A 1 68 ? -4.500 -5.402 9.766 1.00 87.81 68 ASP A O 1
ATOM 517 N N . LEU A 1 69 ? -3.367 -6.920 10.980 1.00 89.81 69 LEU A N 1
ATOM 518 C CA . LEU A 1 69 ? -3.050 -7.800 9.852 1.00 89.81 69 LEU A CA 1
ATOM 519 C C . LEU A 1 69 ? -4.329 -8.337 9.200 1.00 89.81 69 LEU A C 1
ATOM 521 O O . LEU A 1 69 ? -4.483 -8.238 7.985 1.00 89.81 69 LEU A O 1
ATOM 525 N N . PHE A 1 70 ? -5.260 -8.881 9.989 1.00 92.19 70 PHE A N 1
ATOM 526 C CA . PHE A 1 70 ? -6.505 -9.431 9.443 1.00 92.19 70 PHE A CA 1
ATOM 527 C C . PHE A 1 70 ? -7.366 -8.351 8.788 1.00 92.19 70 PHE A C 1
ATOM 529 O O . PHE A 1 70 ? -7.845 -8.549 7.670 1.00 92.19 70 PHE A O 1
ATOM 536 N N . ALA A 1 71 ? -7.503 -7.193 9.438 1.00 92.06 71 ALA A N 1
ATOM 537 C CA . ALA A 1 71 ? -8.243 -6.064 8.884 1.00 92.06 71 ALA A CA 1
ATOM 538 C C . ALA A 1 71 ? -7.608 -5.537 7.583 1.00 92.06 71 ALA A C 1
ATOM 540 O O . ALA A 1 71 ? -8.312 -5.158 6.648 1.00 92.06 71 ALA A O 1
ATOM 541 N N . ALA A 1 72 ? -6.277 -5.538 7.496 1.00 92.69 72 ALA A N 1
ATOM 542 C CA . ALA A 1 72 ? -5.557 -5.133 6.297 1.00 92.69 72 ALA A CA 1
ATOM 543 C C . ALA A 1 72 ? -5.707 -6.125 5.139 1.00 92.69 72 ALA A C 1
ATOM 545 O O . ALA A 1 72 ? -5.885 -5.698 3.999 1.00 92.69 72 ALA A O 1
ATOM 546 N N . VAL A 1 73 ? -5.637 -7.429 5.424 1.00 94.69 73 VAL A N 1
ATOM 547 C CA . VAL A 1 73 ? -5.862 -8.487 4.428 1.00 94.69 73 VAL A CA 1
ATOM 548 C C . VAL A 1 73 ? -7.276 -8.376 3.864 1.00 94.69 73 VAL A C 1
ATOM 550 O O . VAL A 1 73 ? -7.447 -8.376 2.648 1.00 94.69 73 VAL A O 1
ATOM 553 N N . GLU A 1 74 ? -8.284 -8.207 4.724 1.00 95.56 74 GLU A N 1
ATOM 554 C CA . GLU A 1 74 ? -9.674 -8.009 4.289 1.00 95.56 74 GLU A CA 1
ATOM 555 C C . GLU A 1 74 ? -9.837 -6.739 3.437 1.00 95.56 74 GLU A C 1
ATOM 557 O O . GLU A 1 74 ? -10.600 -6.726 2.472 1.00 95.56 74 GLU A O 1
ATOM 562 N N . ALA A 1 75 ? -9.072 -5.688 3.742 1.00 95.06 75 ALA A N 1
ATOM 563 C CA . ALA A 1 75 ? -9.054 -4.445 2.977 1.00 95.06 75 ALA A CA 1
ATOM 564 C C . ALA A 1 75 ? -8.224 -4.505 1.674 1.00 95.06 75 ALA A C 1
ATOM 566 O O . ALA A 1 75 ? -8.241 -3.538 0.907 1.00 95.06 75 ALA A O 1
ATOM 567 N N . GLY A 1 76 ? -7.522 -5.612 1.401 1.00 95.50 76 GLY A N 1
ATOM 568 C CA . GLY A 1 76 ? -6.826 -5.863 0.134 1.00 95.50 76 GLY A CA 1
ATOM 569 C C . GLY A 1 76 ? -5.299 -5.753 0.163 1.00 95.50 76 GLY A C 1
ATOM 570 O O . GLY A 1 76 ? -4.694 -5.680 -0.901 1.00 95.50 76 GLY A O 1
ATOM 571 N N . ALA A 1 77 ? -4.654 -5.728 1.331 1.00 95.31 77 ALA A N 1
ATOM 572 C CA . ALA A 1 77 ? -3.195 -5.834 1.412 1.00 95.31 77 ALA A CA 1
ATOM 573 C C . ALA A 1 77 ? -2.722 -7.293 1.251 1.00 95.31 77 ALA A C 1
ATOM 575 O O . ALA A 1 77 ? -3.322 -8.214 1.802 1.00 95.31 77 ALA A O 1
ATOM 576 N N . ASP A 1 78 ? -1.611 -7.495 0.536 1.00 96.81 78 ASP A N 1
ATOM 577 C CA . ASP A 1 78 ? -1.105 -8.826 0.168 1.00 96.81 78 ASP A CA 1
ATOM 578 C C . ASP A 1 78 ? 0.163 -9.218 0.947 1.00 96.81 78 ASP A C 1
ATOM 580 O O . ASP A 1 78 ? 0.412 -10.395 1.205 1.00 96.81 78 ASP A O 1
ATOM 584 N N . THR A 1 79 ? 0.996 -8.240 1.313 1.00 95.31 79 THR A N 1
ATOM 585 C CA . THR A 1 79 ? 2.258 -8.466 2.039 1.00 95.31 79 THR A CA 1
ATOM 586 C C . THR A 1 79 ? 2.488 -7.393 3.100 1.00 95.31 79 THR A C 1
ATOM 588 O O . THR A 1 79 ? 1.943 -6.296 3.001 1.00 95.31 79 THR A O 1
ATOM 591 N N . PHE A 1 80 ? 3.297 -7.712 4.115 1.00 93.25 80 PHE A N 1
ATOM 592 C CA . PHE A 1 80 ? 3.412 -6.924 5.345 1.00 93.25 80 PHE A CA 1
ATOM 593 C C . PHE A 1 80 ? 4.834 -6.970 5.903 1.00 93.25 80 PHE A C 1
ATOM 595 O O . PHE A 1 80 ? 5.527 -7.975 5.729 1.00 93.25 80 PHE A O 1
ATOM 602 N N . ASP A 1 81 ? 5.240 -5.924 6.617 1.00 91.25 81 ASP A N 1
ATOM 603 C CA . ASP A 1 81 ? 6.455 -5.910 7.429 1.00 91.25 81 ASP A CA 1
ATOM 604 C C . ASP A 1 81 ? 6.203 -5.305 8.823 1.00 91.25 81 ASP A C 1
ATOM 606 O O . ASP A 1 81 ? 5.394 -4.389 8.994 1.00 91.25 81 ASP A O 1
ATOM 610 N N . CYS A 1 82 ? 6.899 -5.840 9.831 1.00 88.25 82 CYS A N 1
ATOM 611 C CA . CYS A 1 82 ? 6.939 -5.310 11.191 1.00 88.25 82 CYS A CA 1
ATOM 612 C C . CYS A 1 82 ? 8.264 -5.657 11.886 1.00 88.25 82 CYS A C 1
ATOM 614 O O . CYS A 1 82 ? 8.887 -6.674 11.590 1.00 88.25 82 CYS A O 1
ATOM 616 N N . VAL A 1 83 ? 8.668 -4.834 12.860 1.00 87.19 83 VAL A N 1
ATOM 617 C CA . VAL A 1 83 ? 9.718 -5.173 13.840 1.00 87.19 83 VAL A CA 1
ATOM 618 C C . VAL A 1 83 ? 9.219 -6.078 14.974 1.00 87.19 83 VAL A C 1
ATOM 620 O O . VAL A 1 83 ? 10.023 -6.747 15.622 1.00 87.19 83 VAL A O 1
ATOM 623 N N . SER A 1 84 ? 7.913 -6.061 15.243 1.00 81.19 84 SER A N 1
ATOM 624 C CA . SER A 1 84 ? 7.245 -6.997 16.140 1.00 81.19 84 SER A CA 1
ATOM 625 C C . SER A 1 84 ? 7.188 -8.369 15.467 1.00 81.19 84 SER A C 1
ATOM 627 O O . SER A 1 84 ? 6.891 -8.425 14.271 1.00 81.19 84 SER A O 1
ATOM 629 N N . PRO A 1 85 ? 7.482 -9.449 16.209 1.00 71.75 85 PRO A N 1
ATOM 630 C CA . PRO A 1 85 ? 7.312 -10.809 15.717 1.00 71.75 85 PRO A CA 1
ATOM 631 C C . PRO A 1 85 ? 5.843 -11.153 15.455 1.00 71.75 85 PRO A C 1
ATOM 633 O O . PRO A 1 85 ? 4.963 -10.550 16.118 1.00 71.75 85 PRO A O 1
#

Solvent-accessible surface area (backbone atoms only — not comparable to full-atom values): 4927 Å² total; per-residue (Å²): 103,36,68,91,39,66,69,43,29,38,53,35,34,43,57,55,71,72,44,54,53,99,86,66,49,55,74,83,52,46,81,46,56,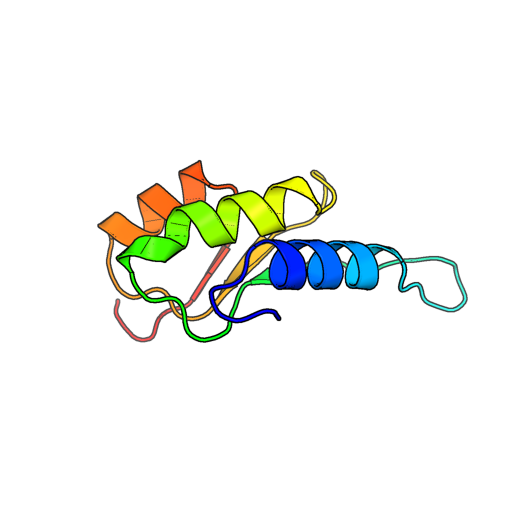67,77,64,57,76,93,46,38,37,63,52,43,31,50,32,43,74,52,46,64,89,93,42,54,29,32,38,58,69,55,78,51,75,68,55,50,54,44,32,44,76,24,54,42,72,43,77,46,54,93,58,13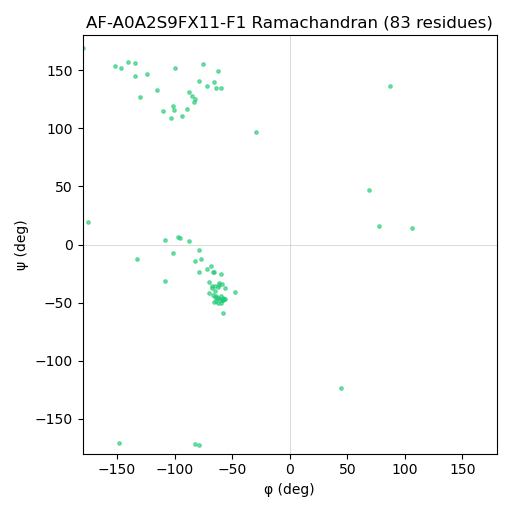0

pLDDT: mean 92.04, std 7.9, range [59.75, 98.38]

Sequence (85 aa):
QGAQYEDLRRQAARGLTEIVDADGQGFDGYGIGGALEKQNLAPIVGWVSSELPEDKPRHLLGISEPDDLFAAVEAGADTFDCVSP

Mean predicted aligned error: 3.32 Å